Protein AF-A0A1S8TLK8-F1 (afdb_monomer_lite)

Secondary structure (DSSP, 8-state):
---HHHHTTSEEEEEEETTSTTHHHHHHHHHHHHHHHHTTSSSEEEEEEE-S-SSGGGTTS-SS--EEEE--TT--HHHHHHHHHHHHHHHHHHTT-

Foldseek 3Di:
DDPVVQQQFWEKEWEAECLAPQRVQLVVLLVQLQVQLVVVVNYHYDYHYDHDDHPPPVCNVDGNDTDMDGGDPPYDPVSRVVNVVSSVVSVVVSVVD

Radius of gyration: 13.97 Å; chains: 1; bounding box: 28×31×46 Å

pLDDT: mean 87.45, std 14.2, range [37.31, 96.81]

Structure (mmCIF, N/CA/C/O backbone):
data_AF-A0A1S8TLK8-F1
#
_entry.id   AF-A0A1S8TLK8-F1
#
loop_
_atom_site.group_PDB
_atom_site.id
_atom_site.type_symbol
_atom_site.label_atom_id
_atom_site.label_alt_id
_atom_site.label_comp_id
_atom_site.label_asym_id
_atom_site.label_entity_id
_atom_site.label_seq_id
_atom_site.pdbx_PDB_ins_code
_atom_site.Cartn_x
_atom_site.Cartn_y
_atom_site.Cartn_z
_atom_site.occupancy
_atom_site.B_iso_or_equiv
_atom_site.auth_seq_id
_atom_site.auth_comp_id
_atom_site.auth_asym_id
_atom_site.auth_atom_id
_atom_site.pdbx_PDB_model_num
ATOM 1 N N . MET A 1 1 ? 1.214 -0.935 30.546 1.00 37.31 1 MET A N 1
ATOM 2 C CA . MET A 1 1 ? 1.530 -2.039 29.620 1.00 37.31 1 MET A CA 1
ATOM 3 C C . MET A 1 1 ? 0.789 -1.720 28.340 1.00 37.31 1 MET A C 1
ATOM 5 O O . MET A 1 1 ? -0.430 -1.815 28.329 1.00 37.31 1 MET A O 1
ATOM 9 N N . SER A 1 2 ? 1.485 -1.147 27.359 1.00 41.94 2 SER A N 1
ATOM 10 C CA . SER A 1 2 ? 0.906 -0.824 26.055 1.00 41.94 2 SER A CA 1
ATOM 11 C C . SER A 1 2 ? 0.569 -2.122 25.330 1.00 41.94 2 SER A C 1
ATOM 13 O O . SER A 1 2 ? 1.329 -3.085 25.378 1.00 41.94 2 SER A O 1
ATOM 15 N N . ASP A 1 3 ? -0.610 -2.152 24.724 1.00 41.56 3 ASP A N 1
ATOM 16 C CA . ASP A 1 3 ? -1.204 -3.284 24.016 1.00 41.56 3 ASP A CA 1
ATOM 17 C C . ASP A 1 3 ? -0.502 -3.505 22.655 1.00 41.56 3 ASP A C 1
ATOM 19 O O . ASP A 1 3 ? -1.121 -3.424 21.594 1.00 41.56 3 ASP A O 1
ATOM 23 N N . ASP A 1 4 ? 0.818 -3.738 22.681 1.00 49.03 4 ASP A N 1
ATOM 24 C CA . ASP A 1 4 ? 1.676 -3.904 21.491 1.00 49.03 4 ASP A CA 1
ATOM 25 C C . ASP A 1 4 ? 1.209 -5.065 20.592 1.00 49.03 4 ASP A C 1
ATOM 27 O O . ASP A 1 4 ? 1.460 -5.061 19.386 1.00 49.03 4 ASP A O 1
ATOM 31 N N . SER A 1 5 ? 0.428 -5.999 21.150 1.00 50.28 5 SER A N 1
ATOM 32 C CA . SER A 1 5 ? -0.137 -7.159 20.452 1.00 50.28 5 SER A CA 1
ATOM 33 C C . SER A 1 5 ? -1.147 -6.813 19.349 1.00 50.28 5 SER A C 1
ATOM 35 O O . SER A 1 5 ? -1.316 -7.589 18.408 1.00 50.28 5 SER A O 1
ATOM 37 N N . LYS A 1 6 ? -1.826 -5.657 19.435 1.00 50.22 6 LYS A N 1
ATOM 38 C CA . LYS A 1 6 ? -2.766 -5.203 18.394 1.00 50.22 6 LYS A CA 1
ATOM 39 C C . LYS A 1 6 ? -2.061 -4.544 17.217 1.00 50.22 6 LYS A C 1
ATOM 41 O O . LYS A 1 6 ? -2.542 -4.665 16.093 1.00 50.22 6 LYS A O 1
ATOM 46 N N . SER A 1 7 ? -0.932 -3.874 17.468 1.00 55.31 7 SER A N 1
ATOM 47 C CA . SER A 1 7 ? -0.175 -3.189 16.412 1.00 55.31 7 SER A CA 1
ATOM 48 C C . SER A 1 7 ? 0.444 -4.171 15.415 1.00 55.31 7 SER A C 1
ATOM 50 O O . SER A 1 7 ? 0.635 -3.821 14.256 1.00 55.31 7 SER A O 1
ATOM 52 N N . ASP A 1 8 ? 0.664 -5.417 15.845 1.00 72.44 8 ASP A N 1
ATOM 53 C CA . ASP A 1 8 ? 1.225 -6.465 14.997 1.00 72.44 8 ASP A CA 1
ATOM 54 C C . ASP A 1 8 ? 0.188 -7.062 14.029 1.00 72.44 8 ASP A C 1
ATOM 56 O O . ASP A 1 8 ? 0.543 -7.503 12.948 1.00 72.44 8 ASP A O 1
ATOM 60 N N . LYS A 1 9 ? -1.112 -7.045 14.360 1.00 84.38 9 LYS A N 1
ATOM 61 C CA . LYS A 1 9 ? -2.173 -7.673 13.536 1.00 84.38 9 LYS A CA 1
ATOM 62 C C . LYS A 1 9 ? -2.755 -6.758 12.463 1.00 84.38 9 LYS A C 1
ATOM 64 O O . LYS A 1 9 ? -3.417 -7.230 11.542 1.00 84.38 9 LYS A O 1
ATOM 69 N N . ARG A 1 10 ? -2.567 -5.446 12.607 1.00 88.19 10 ARG A N 1
ATOM 70 C CA . ARG A 1 10 ? -3.128 -4.414 11.727 1.00 88.19 10 ARG A CA 1
ATOM 71 C C . ARG A 1 10 ? -1.995 -3.612 11.118 1.00 88.19 10 ARG A C 1
ATOM 73 O O . ARG A 1 10 ? -1.610 -2.557 11.624 1.00 88.19 10 ARG A O 1
ATOM 80 N N . LYS A 1 11 ? -1.452 -4.151 10.033 1.00 90.62 11 LYS A N 1
ATOM 81 C CA . LYS A 1 11 ? -0.315 -3.584 9.316 1.00 90.62 11 LYS A CA 1
ATOM 82 C C . LYS A 1 11 ? -0.618 -3.516 7.828 1.00 90.62 11 LYS A C 1
ATOM 84 O O . LYS A 1 11 ? -1.249 -4.416 7.274 1.00 90.62 11 LYS A O 1
ATOM 89 N N . ILE A 1 12 ? -0.163 -2.440 7.197 1.00 95.69 12 ILE A N 1
ATOM 90 C CA . ILE A 1 12 ? -0.159 -2.297 5.741 1.00 95.69 12 ILE A CA 1
ATOM 91 C C . ILE A 1 12 ? 1.291 -2.148 5.290 1.00 95.69 12 ILE A C 1
ATOM 93 O O . ILE A 1 12 ? 2.004 -1.266 5.770 1.00 95.69 12 ILE A O 1
ATOM 97 N N . LEU A 1 13 ? 1.733 -2.993 4.363 1.00 95.88 13 LEU A N 1
ATOM 98 C CA . LEU A 1 13 ? 3.057 -2.878 3.761 1.00 95.88 13 LEU A CA 1
ATOM 99 C C . LEU A 1 13 ? 2.929 -2.359 2.332 1.00 95.88 13 LEU A C 1
ATOM 101 O O . LEU A 1 13 ? 2.240 -2.955 1.506 1.00 95.88 13 LEU A O 1
ATOM 105 N N . LEU A 1 14 ? 3.598 -1.247 2.042 1.00 96.44 14 LEU A N 1
ATOM 106 C CA . LEU A 1 14 ? 3.697 -0.677 0.704 1.00 96.44 14 LEU A CA 1
ATOM 107 C C . LEU A 1 14 ? 5.036 -1.101 0.103 1.00 96.44 14 LEU A C 1
ATOM 109 O O . LEU A 1 14 ? 6.091 -0.592 0.480 1.00 96.44 14 LEU A O 1
ATOM 113 N N . VAL A 1 15 ? 5.001 -2.057 -0.816 1.00 94.81 15 VAL A N 1
ATOM 114 C CA . VAL A 1 15 ? 6.203 -2.622 -1.426 1.00 94.81 15 VAL A CA 1
ATOM 115 C C . VAL A 1 15 ? 6.557 -1.828 -2.682 1.00 94.81 15 VAL A C 1
ATOM 117 O O . VAL A 1 15 ? 5.734 -1.676 -3.589 1.00 94.81 15 VAL A O 1
ATOM 120 N N . LEU A 1 16 ? 7.797 -1.341 -2.751 1.00 94.00 16 LEU A N 1
ATOM 121 C CA . LEU A 1 16 ? 8.341 -0.543 -3.852 1.00 94.00 16 LEU A CA 1
ATOM 122 C C . LEU A 1 16 ? 9.484 -1.270 -4.556 1.00 94.00 16 LEU A C 1
ATOM 124 O O . LEU A 1 16 ? 10.475 -1.627 -3.926 1.00 94.00 16 LEU A O 1
ATOM 128 N N . ALA A 1 17 ? 9.398 -1.416 -5.875 1.00 93.44 17 ALA A N 1
ATOM 129 C CA . ALA A 1 17 ? 10.505 -1.899 -6.689 1.00 93.44 17 ALA A CA 1
ATOM 130 C C 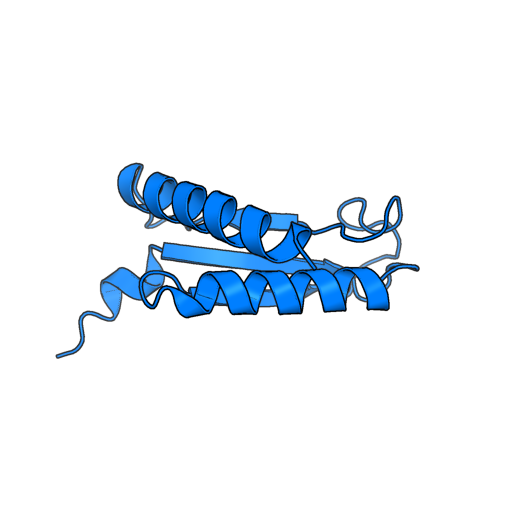. ALA A 1 17 ? 11.469 -0.742 -7.007 1.00 93.44 17 ALA A C 1
ATOM 132 O O . ALA A 1 17 ? 11.175 0.110 -7.846 1.00 93.44 17 ALA A O 1
ATOM 133 N N . GLU A 1 18 ? 12.647 -0.721 -6.374 1.00 91.44 18 GLU A N 1
ATOM 134 C CA . GLU A 1 18 ? 13.620 0.378 -6.541 1.00 91.44 18 GLU A CA 1
ATOM 135 C C . GLU A 1 18 ? 14.202 0.474 -7.955 1.00 91.44 18 GLU A C 1
ATOM 137 O O . GLU A 1 18 ? 14.611 1.542 -8.404 1.00 91.44 18 GLU A O 1
ATOM 142 N N . ASN A 1 19 ? 14.210 -0.649 -8.668 1.00 90.50 19 ASN A N 1
ATOM 143 C CA . ASN A 1 19 ? 14.738 -0.749 -10.024 1.00 90.50 19 ASN A CA 1
ATOM 144 C C . ASN A 1 19 ? 13.701 -0.398 -11.104 1.00 90.50 19 ASN A C 1
ATOM 146 O O . ASN A 1 19 ? 14.020 -0.481 -12.290 1.00 90.50 19 ASN A O 1
ATOM 150 N N . SER A 1 20 ? 12.472 -0.025 -10.729 1.00 90.88 20 SER A N 1
ATOM 151 C CA . SER A 1 20 ? 11.464 0.416 -11.696 1.00 90.88 20 SER A CA 1
ATOM 152 C C . SER A 1 20 ? 11.905 1.717 -12.392 1.00 90.88 20 SER A C 1
ATOM 154 O O . SER A 1 20 ? 12.391 2.637 -11.724 1.00 90.88 20 SER A O 1
ATOM 156 N N . PRO A 1 21 ? 11.670 1.870 -13.713 1.00 92.88 21 PRO A N 1
ATOM 157 C CA . PRO A 1 21 ? 11.877 3.144 -14.408 1.00 92.88 21 PRO A CA 1
ATOM 158 C C . PRO A 1 21 ? 11.020 4.291 -13.843 1.00 92.88 21 PRO A C 1
ATOM 160 O O . PRO A 1 21 ? 11.355 5.456 -14.047 1.00 92.88 21 PRO A O 1
ATOM 163 N N . PHE A 1 22 ? 9.946 3.976 -13.112 1.00 93.81 22 PHE A N 1
ATOM 164 C CA . PHE A 1 22 ? 9.041 4.931 -12.468 1.00 93.81 22 PHE A CA 1
ATOM 165 C C . PHE A 1 22 ? 9.243 5.020 -10.949 1.00 93.81 22 PHE A C 1
ATOM 167 O O . PHE A 1 22 ? 8.352 5.480 -10.234 1.00 93.81 22 PHE A O 1
ATOM 174 N N . TYR A 1 23 ? 10.399 4.585 -10.428 1.00 93.25 23 TYR A N 1
ATOM 175 C CA . TYR A 1 23 ? 10.646 4.524 -8.983 1.00 93.25 23 TYR A CA 1
ATOM 176 C C . TYR A 1 23 ? 10.380 5.851 -8.262 1.00 93.25 23 TYR A C 1
ATOM 178 O O . TYR A 1 23 ? 9.775 5.846 -7.197 1.00 93.25 23 TYR A O 1
ATOM 186 N N . LYS A 1 24 ? 10.782 6.996 -8.830 1.00 94.94 24 LYS A N 1
ATOM 187 C CA . LYS A 1 24 ? 10.582 8.304 -8.180 1.00 94.94 24 LYS A CA 1
ATOM 188 C C . LYS A 1 24 ? 9.101 8.634 -8.005 1.00 94.94 24 LYS A C 1
ATOM 190 O O . LYS A 1 24 ? 8.697 9.045 -6.919 1.00 94.94 24 LYS A O 1
ATOM 195 N N . GLU A 1 25 ? 8.299 8.443 -9.048 1.00 95.75 25 GLU A N 1
ATOM 196 C CA . GLU A 1 25 ? 6.854 8.663 -8.996 1.00 95.75 25 GLU A CA 1
ATOM 197 C C . GLU A 1 25 ? 6.160 7.664 -8.066 1.00 95.75 25 GLU A C 1
ATOM 199 O O . GLU A 1 25 ? 5.364 8.068 -7.221 1.00 95.75 25 GLU A O 1
ATOM 204 N N . ASN A 1 26 ? 6.515 6.379 -8.151 1.00 95.06 26 ASN A N 1
ATOM 205 C CA . ASN A 1 26 ? 5.945 5.346 -7.285 1.00 95.06 26 ASN A CA 1
ATOM 206 C C . ASN A 1 26 ? 6.305 5.587 -5.812 1.00 95.06 26 ASN A C 1
ATOM 208 O O . ASN A 1 26 ? 5.445 5.460 -4.945 1.00 95.06 26 ASN A O 1
ATOM 212 N N . LYS A 1 27 ? 7.544 6.006 -5.524 1.00 96.06 27 LYS A N 1
ATOM 213 C CA . LYS A 1 27 ? 7.999 6.360 -4.175 1.00 96.06 27 LYS A CA 1
AT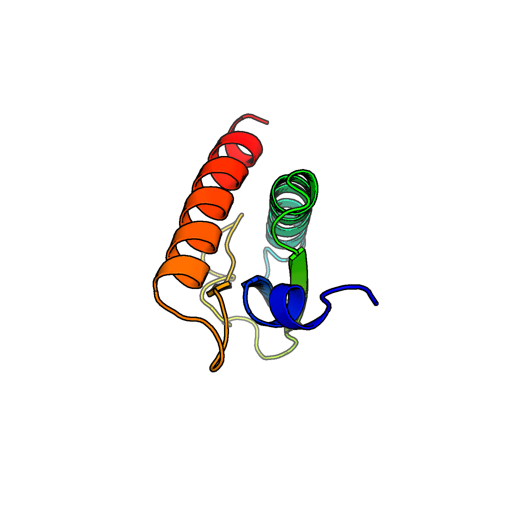OM 214 C C . LYS A 1 27 ? 7.221 7.538 -3.611 1.00 96.06 27 LYS A C 1
ATOM 216 O O . LYS A 1 27 ? 6.728 7.435 -2.495 1.00 96.06 27 LYS A O 1
ATOM 221 N N . LYS A 1 28 ? 7.054 8.614 -4.388 1.00 96.19 28 LYS A N 1
ATOM 222 C CA . LYS A 1 28 ? 6.240 9.758 -3.961 1.00 96.19 28 LYS A CA 1
ATOM 223 C C . LYS A 1 28 ? 4.808 9.322 -3.638 1.00 96.19 28 LYS A C 1
ATOM 225 O O . LYS A 1 28 ? 4.286 9.666 -2.585 1.00 96.19 28 LYS A O 1
ATOM 230 N N . PHE A 1 29 ? 4.199 8.518 -4.508 1.00 96.25 29 PHE A N 1
ATOM 231 C CA . PHE A 1 29 ? 2.855 7.995 -4.276 1.00 96.25 29 PHE A CA 1
ATOM 232 C C . PHE A 1 29 ? 2.768 7.124 -3.009 1.00 96.25 29 PHE A C 1
ATOM 234 O O . PHE A 1 29 ? 1.824 7.269 -2.232 1.00 96.25 29 PHE A O 1
ATOM 241 N N . ALA A 1 30 ? 3.760 6.263 -2.758 1.00 96.12 30 ALA A N 1
ATOM 242 C CA . ALA A 1 30 ? 3.835 5.458 -1.539 1.00 96.12 30 ALA A CA 1
ATOM 243 C C . ALA A 1 30 ? 3.992 6.312 -0.276 1.00 96.12 30 ALA A C 1
ATOM 245 O O . ALA A 1 30 ? 3.352 6.024 0.730 1.00 96.12 30 ALA A O 1
ATOM 246 N N . GLU A 1 31 ? 4.826 7.352 -0.319 1.00 96.81 31 GLU A N 1
ATOM 247 C CA . GLU A 1 31 ? 5.030 8.283 0.794 1.00 96.81 31 GLU A CA 1
ATOM 248 C C . GLU A 1 31 ? 3.740 9.042 1.121 1.00 96.81 31 GLU A C 1
ATOM 250 O O . GLU A 1 31 ? 3.307 9.031 2.275 1.00 96.81 31 GLU A O 1
ATOM 255 N N . ASP A 1 32 ? 3.076 9.603 0.106 1.00 96.19 32 ASP A N 1
ATOM 256 C CA . ASP A 1 32 ? 1.819 10.340 0.267 1.00 96.19 32 ASP A CA 1
ATOM 257 C C . ASP A 1 32 ? 0.703 9.418 0.813 1.00 96.19 32 ASP A C 1
ATOM 259 O O . ASP A 1 32 ? -0.053 9.790 1.717 1.00 96.19 32 ASP A O 1
ATOM 263 N N . LEU A 1 33 ? 0.609 8.178 0.313 1.00 96.56 33 LEU A N 1
ATOM 264 C CA . LEU A 1 33 ? -0.339 7.180 0.818 1.00 96.56 33 LEU A CA 1
ATOM 265 C C . LEU A 1 33 ? -0.016 6.740 2.253 1.00 96.56 33 LEU A C 1
ATOM 267 O O . LEU A 1 33 ? -0.917 6.690 3.091 1.00 96.56 33 LEU A O 1
ATOM 271 N N . SER A 1 34 ? 1.252 6.455 2.552 1.00 96.12 34 SER A N 1
ATOM 272 C CA . SER A 1 34 ? 1.698 6.036 3.884 1.00 96.12 34 SER A CA 1
ATOM 273 C C . SER A 1 34 ? 1.426 7.116 4.928 1.00 96.12 34 SER A C 1
ATOM 275 O O . SER A 1 34 ? 0.934 6.827 6.017 1.00 96.12 34 SER A O 1
ATOM 277 N N . GLN A 1 35 ? 1.674 8.384 4.588 1.00 95.38 35 GLN A N 1
ATOM 278 C CA . GLN A 1 35 ? 1.344 9.507 5.460 1.00 95.38 35 GLN A CA 1
ATOM 279 C C . GLN A 1 35 ? -0.161 9.553 5.762 1.00 95.38 35 GLN A C 1
ATOM 281 O O . GLN A 1 35 ? -0.555 9.682 6.921 1.00 95.38 35 GLN A O 1
ATOM 286 N N . ASN A 1 36 ? -1.009 9.392 4.743 1.00 94.88 36 ASN A N 1
ATOM 287 C CA . ASN A 1 36 ? -2.461 9.399 4.923 1.00 94.88 36 ASN A CA 1
ATOM 288 C C . ASN A 1 36 ? -2.973 8.222 5.769 1.00 94.88 36 ASN A C 1
ATOM 290 O O . ASN A 1 36 ? -3.912 8.414 6.540 1.00 94.88 36 ASN A O 1
ATOM 294 N N . ILE A 1 37 ? -2.362 7.036 5.670 1.00 94.88 37 ILE A N 1
ATOM 295 C CA . ILE A 1 37 ? -2.695 5.883 6.526 1.00 94.88 37 ILE A CA 1
ATOM 296 C C . ILE A 1 37 ? -2.281 6.159 7.979 1.00 94.88 37 ILE A C 1
ATOM 298 O O . ILE A 1 37 ? -3.098 6.034 8.897 1.00 94.88 37 ILE A O 1
ATOM 302 N N . ASN A 1 38 ? -1.034 6.588 8.184 1.00 92.06 38 ASN A N 1
ATOM 303 C CA . ASN A 1 38 ? -0.453 6.794 9.512 1.00 92.06 38 ASN A CA 1
ATOM 304 C C . ASN A 1 38 ? -1.111 7.944 10.299 1.00 92.06 38 ASN A C 1
ATOM 306 O O . ASN A 1 38 ? -1.066 7.942 11.527 1.00 92.06 38 ASN A O 1
ATOM 310 N N . ASN A 1 39 ? -1.796 8.880 9.633 1.00 90.75 39 ASN A N 1
ATOM 311 C CA . ASN A 1 39 ? -2.577 9.934 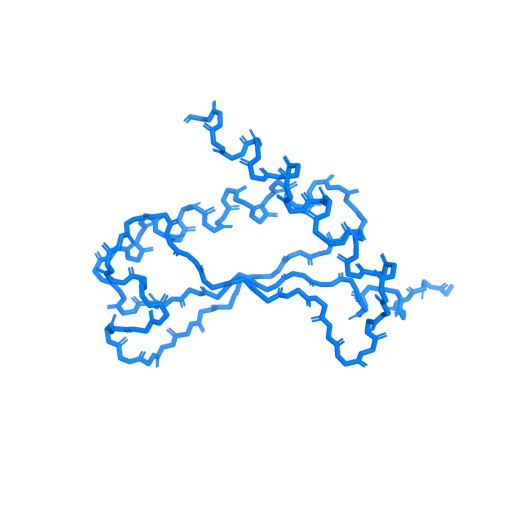10.295 1.00 90.75 39 ASN A CA 1
ATOM 312 C C . ASN A 1 39 ? -3.761 9.404 11.133 1.00 90.75 39 ASN A C 1
ATOM 314 O O . ASN A 1 39 ? -4.278 10.130 11.981 1.00 90.75 39 ASN A O 1
ATOM 318 N N . SER A 1 40 ? -4.213 8.164 10.907 1.00 82.19 40 SER A N 1
ATOM 319 C CA . SER A 1 40 ? -5.353 7.572 11.626 1.00 82.19 40 SER A CA 1
ATOM 320 C C . SER A 1 40 ? -5.044 7.135 13.063 1.00 82.19 40 SER A C 1
ATOM 322 O O . SER A 1 40 ? -5.970 6.958 13.849 1.00 82.19 40 SER A O 1
ATOM 324 N N . ASN A 1 41 ? -3.765 6.943 13.413 1.00 81.38 41 ASN A N 1
ATOM 325 C CA . ASN A 1 41 ? -3.287 6.316 14.658 1.00 81.38 41 ASN A CA 1
ATOM 326 C C . ASN A 1 41 ? -3.826 4.895 14.952 1.00 81.38 41 ASN A C 1
ATOM 328 O O . ASN A 1 41 ? -3.447 4.306 15.963 1.00 81.38 41 ASN A O 1
ATOM 332 N N . GLU A 1 42 ? -4.681 4.328 14.097 1.00 84.44 42 GLU A N 1
ATOM 333 C CA . GLU A 1 42 ? -5.298 3.009 14.282 1.00 84.44 42 GLU A CA 1
ATOM 334 C C . GLU A 1 42 ? -4.480 1.888 13.626 1.00 84.44 42 GLU A C 1
ATOM 336 O O . GLU A 1 42 ? -4.448 0.762 14.122 1.00 84.44 42 GLU A O 1
ATOM 341 N N . ILE A 1 43 ? -3.797 2.207 12.524 1.00 88.69 43 ILE A N 1
ATOM 342 C CA . ILE A 1 43 ? -2.993 1.279 11.725 1.00 88.69 43 ILE A CA 1
ATOM 343 C C . ILE A 1 43 ? -1.665 1.941 11.392 1.00 88.69 43 ILE A C 1
ATOM 345 O O . ILE A 1 43 ? -1.613 3.144 11.132 1.00 88.69 43 ILE A O 1
ATOM 349 N N . LYS A 1 44 ? -0.597 1.140 11.368 1.00 87.75 44 LYS A N 1
ATOM 350 C CA . LYS A 1 44 ? 0.704 1.570 10.856 1.00 87.75 44 LYS A CA 1
ATOM 351 C C . LYS A 1 44 ? 0.917 1.061 9.437 1.00 87.75 44 LYS A C 1
ATOM 353 O O . LYS A 1 44 ? 0.705 -0.123 9.158 1.00 87.75 44 LYS A O 1
ATOM 358 N N . SER A 1 45 ? 1.383 1.949 8.565 1.00 94.19 45 SER A N 1
ATOM 359 C CA . SER A 1 45 ? 1.949 1.573 7.275 1.00 94.19 45 SER A CA 1
ATOM 360 C C . SER A 1 45 ? 3.462 1.707 7.263 1.00 94.19 45 SER A C 1
ATOM 362 O O . SER A 1 45 ? 4.025 2.692 7.746 1.00 94.19 45 SER A O 1
ATOM 364 N N . GLU A 1 46 ? 4.108 0.731 6.639 1.00 94.50 46 GLU A N 1
ATOM 365 C CA . GLU A 1 46 ? 5.540 0.733 6.361 1.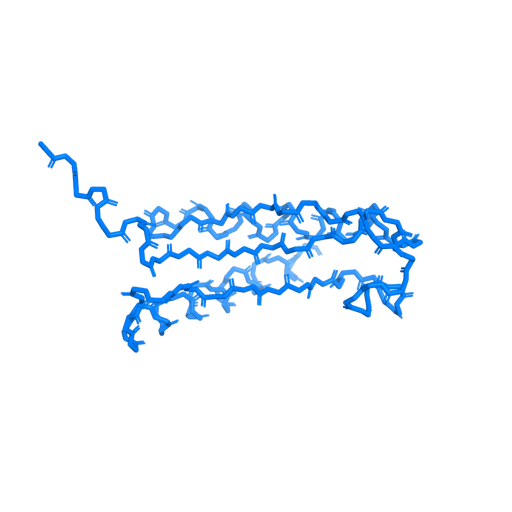00 94.50 46 GLU A CA 1
ATOM 366 C C . GLU A 1 46 ? 5.778 0.678 4.854 1.00 94.50 46 GLU A C 1
ATOM 368 O O . GLU A 1 46 ? 4.982 0.112 4.104 1.00 94.50 46 GLU A O 1
ATOM 373 N N . ILE A 1 47 ? 6.884 1.270 4.411 1.00 95.94 47 ILE A N 1
ATOM 374 C CA . ILE A 1 47 ? 7.340 1.171 3.027 1.00 95.94 47 ILE A CA 1
ATOM 375 C C . ILE A 1 47 ? 8.505 0.188 3.001 1.00 95.94 47 ILE A C 1
ATOM 377 O O . ILE A 1 47 ? 9.519 0.416 3.661 1.00 95.94 47 ILE A O 1
ATOM 381 N N . LEU A 1 48 ? 8.366 -0.888 2.229 1.00 93.50 48 LEU A N 1
ATOM 382 C CA . LEU A 1 48 ? 9.433 -1.851 1.995 1.00 93.50 48 LEU A CA 1
ATOM 383 C C . LEU A 1 48 ? 10.022 -1.634 0.605 1.00 93.50 48 LEU A C 1
ATOM 385 O O . LEU A 1 48 ? 9.364 -1.867 -0.409 1.00 93.50 48 LEU A O 1
ATOM 389 N N . SER A 1 49 ? 11.293 -1.250 0.561 1.00 90.44 49 SER A N 1
ATOM 390 C CA . SER A 1 49 ? 12.068 -1.261 -0.675 1.00 90.44 49 SER A CA 1
ATOM 391 C C . SER A 1 49 ? 12.455 -2.687 -1.053 1.00 90.44 49 SER A C 1
ATOM 393 O O . SER A 1 49 ? 13.054 -3.420 -0.266 1.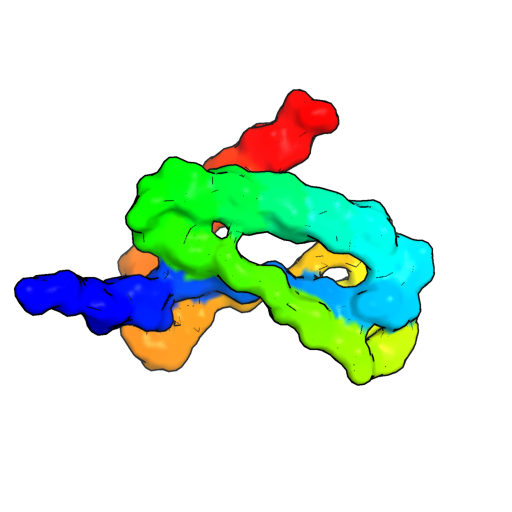00 90.44 49 SER A O 1
ATOM 395 N N . TYR A 1 50 ? 12.155 -3.067 -2.289 1.00 88.12 50 TYR A N 1
ATOM 396 C CA . TYR A 1 50 ? 12.494 -4.355 -2.867 1.00 88.12 50 TYR A CA 1
ATOM 397 C C . TYR A 1 50 ? 13.454 -4.166 -4.042 1.00 88.12 50 TYR A C 1
ATOM 399 O O . TYR A 1 50 ? 13.139 -3.512 -5.040 1.00 88.12 50 TYR A O 1
ATOM 407 N N . HIS A 1 51 ? 14.640 -4.764 -3.932 1.00 82.25 51 HIS A N 1
ATOM 408 C CA . HIS A 1 51 ? 15.705 -4.641 -4.922 1.00 82.25 51 HIS A CA 1
ATOM 409 C C . HIS A 1 51 ? 15.887 -5.954 -5.693 1.00 82.25 51 HIS A C 1
ATOM 411 O O . HIS A 1 51 ? 16.808 -6.731 -5.445 1.00 82.25 51 HIS A O 1
ATOM 417 N N . ARG A 1 52 ? 14.981 -6.239 -6.632 1.00 73.69 52 ARG A N 1
ATOM 418 C CA . ARG A 1 52 ? 15.074 -7.426 -7.495 1.00 73.69 52 ARG A CA 1
ATOM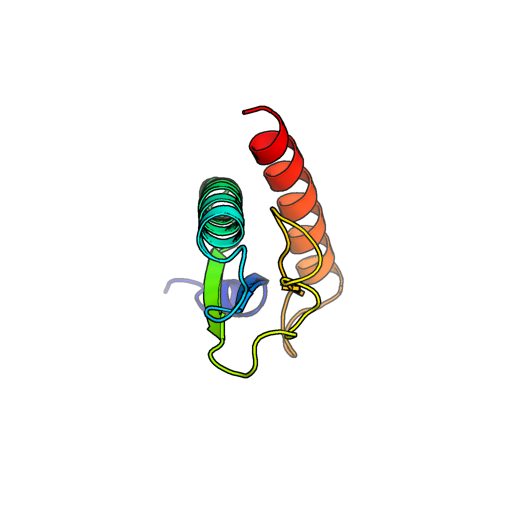 419 C C . ARG A 1 52 ? 14.453 -7.129 -8.847 1.00 73.69 52 ARG A C 1
ATOM 421 O O . ARG A 1 52 ? 13.269 -6.863 -8.883 1.00 73.69 52 ARG A O 1
ATOM 428 N N . GLY A 1 53 ? 15.231 -7.213 -9.930 1.00 67.50 53 GLY A N 1
ATOM 429 C CA . GLY A 1 53 ? 14.744 -7.048 -11.311 1.00 67.50 53 GLY A CA 1
ATOM 430 C C . GLY A 1 53 ? 14.076 -5.694 -11.611 1.00 67.50 53 GLY A C 1
ATOM 431 O O . GLY A 1 53 ? 13.642 -4.983 -10.717 1.00 67.50 53 GLY A O 1
ATOM 432 N N . GLN A 1 54 ? 13.992 -5.301 -12.882 1.00 62.56 54 GLN A N 1
ATOM 433 C CA . GLN A 1 54 ? 13.263 -4.074 -13.252 1.00 62.56 54 GLN A CA 1
ATOM 434 C C . GLN A 1 54 ? 11.744 -4.293 -13.325 1.00 62.56 54 GLN A C 1
ATOM 436 O O . GLN A 1 54 ? 10.986 -3.377 -13.038 1.00 62.56 54 GLN A O 1
ATOM 441 N N . LEU A 1 55 ? 11.307 -5.512 -13.661 1.00 72.75 55 LEU A N 1
ATOM 442 C CA . LEU A 1 55 ? 9.913 -5.857 -13.984 1.00 72.75 55 LEU A CA 1
ATOM 443 C C . LEU A 1 55 ? 9.099 -6.342 -12.768 1.00 72.75 55 LEU A C 1
ATOM 445 O O . LEU A 1 55 ? 8.176 -7.147 -12.896 1.00 72.75 55 LEU A O 1
ATOM 449 N N . CYS A 1 56 ? 9.502 -5.965 -11.554 1.00 82.56 56 CYS A N 1
ATOM 450 C CA . CYS A 1 56 ? 8.868 -6.494 -10.351 1.00 82.56 56 CYS A CA 1
ATOM 451 C C . CYS A 1 56 ? 7.531 -5.813 -10.055 1.00 82.56 56 CYS A C 1
ATOM 453 O O . CYS A 1 56 ? 7.396 -4.591 -10.114 1.00 82.56 56 CYS A O 1
ATOM 455 N N . PHE A 1 57 ? 6.549 -6.642 -9.691 1.00 90.12 57 PHE A N 1
ATOM 456 C CA . PHE A 1 57 ? 5.218 -6.228 -9.235 1.00 90.12 57 PHE A CA 1
ATOM 457 C C . PHE A 1 57 ? 4.455 -5.332 -10.221 1.00 90.12 57 PHE A C 1
ATOM 459 O O . PHE A 1 57 ? 3.582 -4.576 -9.805 1.00 90.12 57 PHE A O 1
ATOM 466 N N . ASN A 1 58 ? 4.786 -5.405 -11.516 1.00 90.06 58 ASN A N 1
ATOM 467 C CA . ASN A 1 58 ? 4.217 -4.566 -12.576 1.00 90.06 58 ASN A CA 1
ATOM 468 C C . ASN A 1 58 ? 4.405 -3.054 -12.343 1.00 90.06 58 ASN A C 1
ATOM 470 O O . ASN A 1 58 ? 3.685 -2.231 -12.912 1.00 90.06 58 ASN A O 1
ATOM 474 N N . GLN A 1 59 ? 5.362 -2.664 -11.498 1.00 92.06 59 GLN A N 1
ATOM 475 C CA . GLN A 1 59 ? 5.639 -1.256 -11.199 1.00 92.06 59 GLN A CA 1
ATOM 476 C C . GLN A 1 59 ? 6.426 -0.552 -12.307 1.00 92.06 59 GLN A C 1
ATOM 478 O O . GLN A 1 59 ? 6.612 0.662 -12.259 1.00 92.06 59 GLN A O 1
ATOM 483 N N . ASP A 1 60 ? 6.900 -1.300 -13.295 1.00 91.00 60 ASP A N 1
ATOM 484 C CA . ASP A 1 60 ? 7.490 -0.832 -14.545 1.00 91.00 60 ASP A CA 1
ATOM 485 C C . ASP A 1 60 ? 6.444 -0.492 -15.615 1.00 91.00 60 ASP A C 1
ATOM 487 O O . ASP A 1 60 ? 6.767 0.204 -16.573 1.00 91.00 60 ASP A O 1
ATOM 491 N N . LEU A 1 61 ? 5.197 -0.951 -15.456 1.00 92.50 61 LEU A N 1
ATOM 492 C CA . LEU A 1 61 ? 4.138 -0.763 -16.452 1.00 92.50 61 LEU A CA 1
ATOM 493 C C . LEU A 1 61 ? 3.375 0.556 -16.278 1.00 92.50 61 LEU A C 1
ATOM 495 O O . LEU A 1 61 ? 2.757 1.039 -17.227 1.00 92.50 61 LEU A O 1
ATOM 499 N N . SER A 1 62 ? 3.402 1.154 -15.084 1.00 91.94 62 SER A N 1
ATOM 500 C CA . SER A 1 62 ? 2.716 2.418 -14.815 1.00 91.94 62 SER A CA 1
ATOM 501 C C . SER A 1 62 ? 3.338 3.203 -13.664 1.00 91.94 62 SER A C 1
ATOM 503 O O . SER A 1 62 ? 3.970 2.655 -12.761 1.00 91.94 62 SER A O 1
ATOM 505 N N . LYS A 1 63 ? 3.097 4.516 -13.687 1.00 93.44 63 LYS A N 1
ATOM 506 C CA . LYS A 1 63 ? 3.350 5.415 -12.555 1.00 93.44 63 LYS A CA 1
ATOM 507 C C . LYS A 1 63 ? 2.279 5.221 -11.482 1.00 93.44 63 LYS A C 1
ATOM 509 O O . LYS A 1 63 ? 1.174 4.773 -11.789 1.00 93.44 63 LYS A O 1
ATOM 514 N N . ASN A 1 64 ? 2.596 5.621 -10.253 1.00 93.69 64 ASN A N 1
ATOM 515 C CA . ASN A 1 64 ? 1.742 5.474 -9.071 1.00 93.69 64 ASN A CA 1
ATOM 516 C C . ASN A 1 64 ? 1.326 4.009 -8.828 1.00 93.69 64 ASN A C 1
ATOM 518 O O . ASN A 1 64 ? 0.191 3.729 -8.450 1.00 93.69 64 ASN A O 1
ATOM 522 N N . SER A 1 65 ? 2.241 3.073 -9.089 1.00 93.56 65 SER A N 1
ATOM 523 C CA . SER A 1 65 ? 2.015 1.632 -8.951 1.00 93.56 65 SER A CA 1
ATOM 524 C C . SER A 1 65 ? 2.723 1.090 -7.713 1.00 93.56 65 SER A C 1
ATOM 526 O O . SER A 1 65 ? 3.892 1.404 -7.490 1.00 93.56 65 SER A O 1
ATOM 528 N N . LEU A 1 66 ? 2.018 0.279 -6.917 1.00 94.38 66 LEU A N 1
ATOM 529 C CA . LEU A 1 66 ? 2.502 -0.339 -5.678 1.00 94.38 66 LEU A CA 1
ATOM 530 C C . LEU A 1 66 ? 1.965 -1.765 -5.546 1.00 94.38 66 LEU A C 1
ATOM 532 O O . LEU A 1 66 ? 0.834 -2.041 -5.946 1.00 94.38 66 LEU A O 1
ATOM 536 N N . LEU A 1 67 ? 2.744 -2.642 -4.909 1.00 95.06 67 LEU A N 1
ATOM 537 C CA . LEU A 1 67 ? 2.198 -3.844 -4.278 1.00 95.06 67 LEU A CA 1
ATOM 538 C C . LEU A 1 67 ? 1.834 -3.481 -2.835 1.00 95.06 67 LEU A C 1
ATOM 540 O O . LEU A 1 67 ? 2.634 -2.864 -2.133 1.00 95.06 67 LEU A O 1
ATOM 544 N N . ILE A 1 68 ? 0.625 -3.843 -2.412 1.00 96.25 68 ILE A N 1
ATOM 545 C CA . ILE A 1 68 ? 0.119 -3.567 -1.068 1.00 96.25 68 ILE A CA 1
ATOM 546 C C . ILE A 1 68 ? -0.191 -4.897 -0.392 1.00 96.25 68 ILE A C 1
ATOM 548 O O . ILE A 1 68 ? -1.012 -5.665 -0.891 1.00 96.25 68 ILE A O 1
ATOM 552 N N . GLU A 1 69 ? 0.446 -5.147 0.745 1.00 95.19 69 GLU A N 1
ATOM 553 C CA . GLU A 1 69 ? 0.144 -6.288 1.610 1.00 95.19 69 GLU A CA 1
ATOM 554 C C . GLU A 1 69 ? -0.686 -5.807 2.804 1.00 95.19 69 GLU A C 1
ATOM 556 O O . GLU A 1 69 ? -0.425 -4.738 3.366 1.00 95.19 69 GLU A O 1
ATOM 561 N N . ILE A 1 70 ? -1.716 -6.574 3.166 1.00 95.56 70 ILE A N 1
ATOM 562 C CA . ILE A 1 70 ? -2.694 -6.212 4.196 1.00 95.56 70 ILE A CA 1
ATOM 563 C C . ILE A 1 70 ? -2.740 -7.316 5.250 1.00 95.56 70 ILE A C 1
ATOM 565 O O . ILE A 1 70 ? -3.060 -8.458 4.929 1.00 95.56 70 ILE A O 1
ATOM 569 N N . GLY A 1 71 ? -2.487 -6.946 6.507 1.00 92.69 71 GLY A N 1
ATOM 570 C CA . GLY A 1 71 ? -2.479 -7.880 7.631 1.00 92.69 71 GLY A CA 1
ATOM 571 C C . GLY A 1 71 ? -1.292 -8.847 7.609 1.00 92.69 71 GLY A C 1
ATOM 572 O O . GLY A 1 71 ? -0.298 -8.626 6.920 1.00 92.69 71 GLY A O 1
ATOM 573 N N . ASN A 1 72 ? -1.392 -9.905 8.409 1.00 90.44 72 ASN A N 1
ATOM 574 C CA . ASN A 1 72 ? -0.438 -11.006 8.507 1.00 90.44 72 ASN A CA 1
ATOM 575 C C . ASN A 1 72 ? -1.143 -12.293 8.971 1.00 90.44 72 ASN A C 1
ATOM 577 O O . ASN A 1 72 ? -2.368 -12.347 9.077 1.00 90.44 72 ASN A O 1
ATOM 581 N N . GLU A 1 73 ? -0.375 -13.339 9.270 1.00 91.50 73 GLU A N 1
ATOM 582 C CA . GLU A 1 73 ? -0.887 -14.639 9.716 1.00 91.50 73 GLU A CA 1
ATOM 583 C C . GLU A 1 73 ? -1.682 -14.591 11.032 1.00 91.50 73 GLU A C 1
ATOM 585 O O . GLU A 1 73 ? -2.400 -15.538 11.351 1.00 91.50 73 GLU A O 1
ATOM 590 N N . MET A 1 74 ? -1.570 -13.497 11.791 1.00 92.25 74 MET A N 1
ATOM 591 C CA . MET A 1 74 ? -2.270 -13.283 13.057 1.00 92.25 74 MET A CA 1
ATOM 592 C C . MET A 1 74 ? -3.538 -12.426 12.907 1.00 92.25 74 MET A C 1
ATOM 594 O O . MET A 1 74 ? -4.282 -12.273 13.886 1.00 92.25 74 MET A O 1
ATOM 598 N N . SER A 1 75 ? -3.781 -11.852 11.724 1.00 93.94 75 SER A N 1
ATOM 599 C CA . SER A 1 75 ? -4.967 -11.047 11.423 1.00 93.94 75 SER A CA 1
ATOM 600 C C . SER A 1 75 ? -6.214 -11.922 11.306 1.00 93.94 75 SER A C 1
ATOM 602 O O . SER A 1 75 ? -6.204 -12.968 10.662 1.00 93.94 75 SER A O 1
ATOM 604 N N . ASN A 1 76 ? -7.319 -11.463 11.893 1.00 95.06 76 ASN A N 1
ATOM 605 C CA . ASN A 1 76 ? -8.653 -12.007 11.619 1.00 95.06 76 ASN A CA 1
ATOM 606 C C . ASN A 1 76 ? -9.414 -11.125 10.611 1.00 95.06 76 ASN A C 1
ATOM 608 O O . ASN A 1 76 ? -8.958 -10.037 10.261 1.00 95.06 76 ASN A O 1
ATOM 612 N N . ASP A 1 77 ? -10.603 -11.566 10.197 1.00 96.62 77 ASP A N 1
ATOM 613 C CA . ASP A 1 77 ? -11.450 -10.852 9.231 1.00 96.62 77 ASP A CA 1
ATOM 614 C C . ASP A 1 77 ? -11.721 -9.392 9.625 1.00 96.62 77 ASP A C 1
ATOM 616 O O . ASP A 1 77 ? -11.661 -8.506 8.776 1.00 96.62 77 ASP A O 1
ATOM 620 N N . SER A 1 78 ? -11.955 -9.117 10.915 1.00 95.56 78 SER A N 1
ATOM 621 C CA . SER A 1 78 ? -12.193 -7.751 11.394 1.00 95.56 78 SER A CA 1
ATOM 622 C C . SER A 1 78 ? -10.941 -6.883 11.293 1.00 95.56 78 SER A C 1
ATOM 624 O O . SER A 1 78 ? -11.058 -5.710 10.951 1.00 95.56 78 SER A O 1
ATOM 626 N N . ASP A 1 79 ? -9.755 -7.430 11.566 1.00 94.56 79 ASP A N 1
ATOM 627 C CA . ASP A 1 79 ? -8.497 -6.695 11.410 1.00 94.56 79 ASP A CA 1
ATOM 628 C C . ASP A 1 79 ? -8.245 -6.347 9.933 1.00 94.56 79 ASP A C 1
ATOM 630 O O . ASP A 1 79 ? -7.873 -5.213 9.620 1.00 94.56 79 ASP A O 1
ATOM 634 N N . ILE A 1 80 ? -8.513 -7.289 9.019 1.00 95.94 80 ILE A N 1
ATOM 635 C CA . ILE A 1 80 ? -8.408 -7.070 7.569 1.00 95.94 80 ILE A CA 1
ATOM 636 C C . ILE A 1 80 ? -9.412 -6.017 7.097 1.00 95.94 80 ILE A C 1
ATOM 638 O O . ILE A 1 80 ? -9.037 -5.106 6.356 1.00 95.94 80 ILE A O 1
ATOM 642 N N . GLU A 1 81 ? -10.667 -6.095 7.542 1.00 96.56 81 GLU A N 1
ATOM 643 C CA . GLU A 1 81 ? -11.698 -5.114 7.203 1.00 96.56 81 GLU A CA 1
ATOM 644 C C . GLU A 1 81 ? -11.295 -3.701 7.649 1.00 96.56 81 GLU A C 1
ATOM 646 O O . GLU A 1 81 ? -11.395 -2.753 6.864 1.00 96.56 81 GLU A O 1
ATOM 651 N N . THR A 1 82 ? -10.770 -3.550 8.871 1.00 94.88 82 THR A N 1
ATOM 652 C CA . THR A 1 82 ? -10.251 -2.263 9.354 1.00 94.88 82 THR A CA 1
ATOM 653 C C . THR A 1 82 ? -9.132 -1.744 8.445 1.00 94.88 82 THR A C 1
ATOM 655 O O . THR A 1 82 ? -9.186 -0.587 8.022 1.00 94.88 82 THR A O 1
ATOM 658 N N . CYS A 1 83 ? -8.158 -2.587 8.077 1.00 95.75 83 CYS A N 1
ATOM 659 C CA . CYS A 1 83 ? -7.082 -2.211 7.154 1.00 95.75 83 CYS A CA 1
ATOM 660 C C . CYS A 1 83 ? -7.605 -1.747 5.792 1.00 95.75 83 CYS A C 1
ATOM 662 O O . CYS A 1 83 ? -7.180 -0.704 5.291 1.00 95.75 83 CYS A O 1
ATOM 664 N N . VAL A 1 84 ? -8.542 -2.487 5.197 1.00 96.69 84 VAL A N 1
ATOM 665 C CA . VAL A 1 84 ? -9.113 -2.157 3.885 1.00 96.69 84 VAL A CA 1
ATOM 666 C C . VAL A 1 84 ? -9.887 -0.839 3.941 1.00 96.69 84 VAL A C 1
ATOM 668 O O . VAL A 1 84 ? -9.692 0.024 3.082 1.00 96.69 84 VAL A O 1
ATOM 671 N N . ASN A 1 85 ? -10.719 -0.635 4.963 1.00 96.06 85 ASN A N 1
ATOM 672 C CA . ASN A 1 85 ? -11.502 0.593 5.115 1.00 96.06 85 ASN A CA 1
ATOM 673 C C . ASN A 1 85 ? -10.608 1.833 5.288 1.00 96.06 85 ASN A C 1
ATOM 675 O O . ASN A 1 85 ? -10.870 2.887 4.688 1.00 96.06 85 ASN A O 1
ATOM 679 N N . LEU A 1 86 ? -9.522 1.704 6.055 1.00 94.75 86 LEU A N 1
ATOM 680 C CA . LEU A 1 86 ? -8.524 2.763 6.203 1.00 94.75 86 LEU A CA 1
ATOM 681 C C . LEU A 1 86 ? -7.756 3.020 4.909 1.00 94.75 86 LEU A C 1
ATOM 683 O O . LEU A 1 86 ? -7.612 4.178 4.518 1.00 94.75 86 LEU A O 1
ATOM 687 N N . LEU A 1 87 ? -7.338 1.969 4.199 1.00 96.19 87 LEU A N 1
ATOM 688 C CA . LEU A 1 87 ? -6.667 2.090 2.905 1.00 96.19 87 LEU A CA 1
ATOM 689 C C . LEU A 1 87 ? -7.539 2.831 1.882 1.00 96.19 87 LEU A C 1
ATOM 691 O O . LEU A 1 87 ? -7.071 3.765 1.232 1.00 96.19 87 LEU A O 1
ATOM 695 N N . VAL A 1 88 ? -8.820 2.467 1.769 1.00 95.62 88 VAL A N 1
ATOM 696 C CA . VAL A 1 88 ? -9.778 3.141 0.877 1.00 95.62 88 VAL A CA 1
ATOM 697 C C . VAL A 1 88 ? -9.906 4.624 1.229 1.00 95.62 88 VAL A C 1
ATOM 699 O O . VAL A 1 88 ? -9.945 5.478 0.340 1.00 95.62 88 VAL A O 1
ATOM 702 N N . SER A 1 89 ? -9.964 4.947 2.520 1.00 94.44 89 SER A N 1
ATOM 703 C CA . SER A 1 89 ? -10.057 6.331 2.992 1.00 94.44 89 SER A CA 1
ATOM 704 C C . SER A 1 89 ? -8.781 7.124 2.693 1.00 94.44 89 SER A C 1
ATOM 706 O O . SER A 1 89 ? -8.861 8.252 2.204 1.00 94.44 89 SER A O 1
ATOM 708 N N . ALA A 1 90 ? -7.609 6.524 2.908 1.00 95.12 90 ALA A N 1
ATOM 709 C CA . ALA A 1 90 ? -6.317 7.134 2.617 1.00 95.12 90 ALA A CA 1
ATOM 710 C C . ALA A 1 90 ? -6.121 7.381 1.111 1.00 95.12 90 ALA A C 1
ATOM 712 O O . ALA A 1 90 ? -5.751 8.487 0.721 1.00 95.12 90 ALA A O 1
ATOM 713 N N . LEU A 1 91 ? -6.469 6.414 0.253 1.00 94.94 91 LEU A N 1
ATOM 714 C CA . LEU A 1 91 ? -6.400 6.553 -1.209 1.00 94.94 91 LEU A CA 1
ATOM 715 C C . LEU A 1 91 ? -7.238 7.730 -1.724 1.00 94.94 91 LEU A C 1
ATOM 717 O O . LEU A 1 91 ? -6.773 8.498 -2.568 1.00 94.94 91 LEU A O 1
ATOM 721 N N . LYS A 1 92 ? -8.448 7.922 -1.181 1.00 93.50 92 LYS A N 1
ATOM 722 C CA . LYS A 1 92 ? -9.311 9.067 -1.524 1.00 93.50 92 LYS A CA 1
ATOM 723 C C . LYS A 1 92 ? -8.672 10.415 -1.185 1.00 93.50 92 LYS A C 1
ATOM 725 O O . LYS A 1 92 ? -9.006 11.406 -1.828 1.00 93.50 92 LYS A O 1
ATOM 730 N N . ASN A 1 93 ? -7.801 10.467 -0.180 1.00 90.62 93 ASN A N 1
ATOM 731 C CA . ASN A 1 93 ? -7.085 11.684 0.204 1.00 90.62 93 ASN A CA 1
ATOM 732 C C . ASN A 1 93 ? -5.811 11.878 -0.627 1.00 90.62 93 ASN A C 1
ATOM 734 O O . ASN A 1 93 ? -5.471 13.011 -0.952 1.00 90.62 93 ASN A O 1
ATOM 738 N N . THR A 1 94 ? -5.153 10.790 -1.034 1.00 89.38 94 THR A N 1
ATOM 739 C CA . THR A 1 94 ? -3.968 10.834 -1.903 1.00 89.38 94 THR A CA 1
ATOM 740 C C . THR A 1 94 ? -4.309 11.276 -3.331 1.00 89.38 94 THR A C 1
ATOM 742 O O . THR A 1 94 ? -3.546 12.014 -3.937 1.00 89.38 94 THR A O 1
ATOM 745 N N . GLN A 1 95 ? -5.470 10.886 -3.872 1.00 74.50 95 GLN A N 1
ATOM 746 C CA . GLN A 1 95 ? -5.890 11.235 -5.243 1.00 74.50 95 GLN A CA 1
ATOM 747 C C . GLN A 1 95 ? -6.433 12.665 -5.414 1.00 74.50 95 GLN A C 1
ATOM 749 O O . GLN A 1 95 ? -6.736 13.069 -6.533 1.00 74.50 95 GLN A O 1
ATOM 754 N N . LYS A 1 96 ? -6.613 13.420 -4.324 1.00 60.56 96 LYS A N 1
ATOM 755 C CA . LYS A 1 96 ? -7.153 14.793 -4.349 1.00 60.56 96 LYS A CA 1
ATOM 756 C C . LYS A 1 96 ? -6.075 15.881 -4.443 1.00 60.56 96 LYS A C 1
ATOM 758 O O . LYS A 1 96 ? -6.430 17.056 -4.358 1.00 60.56 96 LYS A O 1
ATOM 763 N N . GLN A 1 97 ? -4.802 15.500 -4.559 1.00 49.44 97 GLN A N 1
ATOM 764 C CA . GLN A 1 97 ? -3.672 16.423 -4.707 1.00 49.44 97 GLN A CA 1
ATOM 765 C C . GLN A 1 97 ? -3.380 16.743 -6.171 1.00 49.44 97 GLN A C 1
ATOM 767 O O . GLN A 1 97 ? -3.463 15.815 -7.006 1.00 49.44 97 GLN A O 1
#

Sequence (97 aa):
MSDDSKSDKRKILLVLAENSPFYKENKKFAEDLSQNINNSNEIKSEILSYHRGQLCFNQDLSKNSLLIEIGNEMSNDSDIETCVNLLVSALKNTQKQ